Protein AF-A0A938J6H9-F1 (afdb_monomer)

Mean predicted aligned error: 2.61 Å

Secondary structure (DSSP, 8-state):
-EEEEEEES-HHHHHHHHHHHSTT-EEPPPPHHHHHHHHHTT--GGG-SEEEEE-SSEEEEEEES--

Nearest PDB structures (foldseek):
  1u69-assembly1_A  TM=6.125E-01  e=1.856E-01  Pseudomonas aeruginosa PAO1
  2h17-assembly1_A  TM=5.690E-01  e=3.364E-01  Homo sapiens
  2p62-assembly1_B  TM=5.141E-01  e=5.002E-0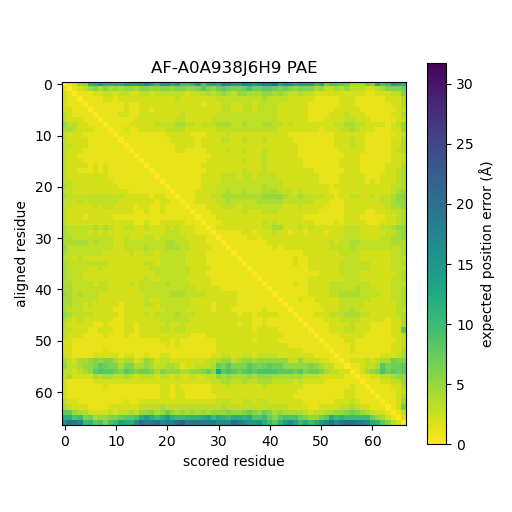1  Pyrococcus horikoshii OT3
  9f7g-assembly1_A-2  TM=4.676E-01  e=2.288E+00  Nocardioides sp. S-1144
  1u6l-assembly1_B  TM=4.107E-01  e=9.168E+00  Pseudomonas aeruginosa PAO1

Radius of gyration: 11.75 Å; Cα con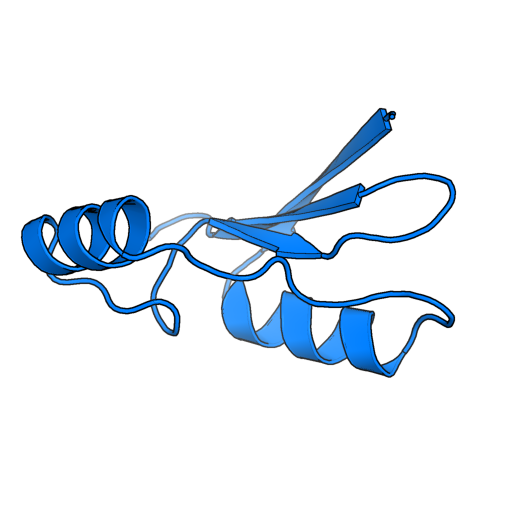tacts (8 Å, |Δi|>4): 117; chains: 1; bounding box: 30×23×26 Å

Structure (mmCIF, N/CA/C/O backbone):
data_AF-A0A938J6H9-F1
#
_entry.id   AF-A0A938J6H9-F1
#
loop_
_atom_site.group_PDB
_atom_site.id
_atom_site.type_symbol
_atom_site.label_atom_id
_atom_site.label_alt_id
_atom_site.label_comp_id
_atom_site.label_asym_id
_atom_site.label_entity_id
_atom_site.label_seq_id
_atom_site.pdbx_PDB_ins_code
_atom_site.Cartn_x
_atom_site.Cartn_y
_atom_site.Cartn_z
_atom_site.occupancy
_atom_site.B_iso_or_equiv
_atom_site.auth_seq_id
_atom_site.auth_comp_id
_atom_site.auth_asym_id
_atom_site.auth_atom_id
_atom_site.pdbx_PDB_model_num
ATOM 1 N N . MET A 1 1 ? 9.846 -13.933 -0.190 1.00 71.50 1 MET A N 1
ATOM 2 C CA . MET A 1 1 ? 9.842 -12.502 -0.551 1.00 71.50 1 MET A CA 1
ATOM 3 C C . MET A 1 1 ? 10.297 -11.685 0.650 1.00 71.50 1 MET A C 1
ATOM 5 O O . MET A 1 1 ? 10.022 -12.113 1.766 1.00 71.50 1 MET A O 1
ATOM 9 N N . LYS A 1 2 ? 10.995 -10.561 0.461 1.00 92.44 2 LYS A N 1
ATOM 10 C CA . LYS A 1 2 ? 11.193 -9.560 1.528 1.00 92.44 2 LYS A CA 1
ATOM 11 C C . LYS A 1 2 ? 10.231 -8.398 1.279 1.00 92.44 2 LYS A C 1
ATOM 13 O O . LYS A 1 2 ? 9.927 -8.124 0.125 1.00 92.44 2 LYS A O 1
ATOM 18 N N . GLN A 1 3 ? 9.788 -7.730 2.338 1.00 96.62 3 GLN A N 1
ATOM 19 C CA . GLN A 1 3 ? 8.936 -6.547 2.237 1.00 96.62 3 GLN A CA 1
ATOM 20 C C . GLN A 1 3 ? 9.645 -5.353 2.875 1.00 96.62 3 GLN A C 1
ATOM 22 O O . GLN A 1 3 ? 10.164 -5.461 3.989 1.00 96.62 3 GLN A O 1
ATOM 27 N N . LEU A 1 4 ? 9.671 -4.228 2.165 1.00 97.00 4 LEU A N 1
ATOM 28 C CA . LEU A 1 4 ? 10.115 -2.945 2.692 1.00 97.00 4 LEU A CA 1
ATOM 29 C C . LEU A 1 4 ? 8.887 -2.133 3.105 1.00 97.00 4 LEU A C 1
ATOM 31 O O . LEU A 1 4 ? 8.014 -1.862 2.285 1.00 97.00 4 LEU A O 1
ATOM 35 N N . VAL A 1 5 ? 8.8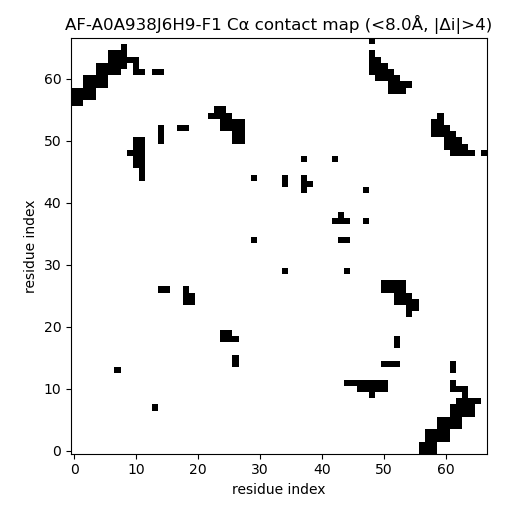31 -1.738 4.374 1.00 97.56 5 VAL A N 1
ATOM 36 C CA . VAL A 1 5 ? 7.743 -0.915 4.912 1.00 97.56 5 VAL A CA 1
ATOM 37 C C . VAL A 1 5 ? 8.182 0.543 4.938 1.00 97.56 5 VAL A C 1
ATOM 39 O O . VAL A 1 5 ? 9.248 0.861 5.465 1.00 97.56 5 VAL A O 1
ATOM 42 N N . ILE A 1 6 ? 7.353 1.420 4.382 1.00 97.50 6 ILE A N 1
ATOM 43 C CA . ILE A 1 6 ? 7.598 2.856 4.286 1.00 97.50 6 ILE A CA 1
ATOM 44 C C . ILE A 1 6 ? 6.425 3.585 4.935 1.00 97.50 6 ILE A C 1
ATOM 46 O O . ILE A 1 6 ? 5.295 3.516 4.452 1.00 97.50 6 ILE A O 1
ATOM 50 N N . ASP A 1 7 ? 6.714 4.322 6.002 1.00 98.00 7 ASP A N 1
ATOM 51 C CA . ASP A 1 7 ? 5.748 5.220 6.626 1.00 98.00 7 ASP A CA 1
ATOM 52 C C . ASP A 1 7 ? 5.581 6.491 5.776 1.00 98.00 7 ASP A C 1
ATOM 54 O O . ASP A 1 7 ? 6.555 7.108 5.333 1.00 98.00 7 ASP A O 1
ATOM 58 N N . CYS A 1 8 ? 4.339 6.894 5.523 1.00 96.81 8 CYS A N 1
ATOM 59 C CA . CYS A 1 8 ? 4.002 8.021 4.659 1.00 96.81 8 CYS A CA 1
ATOM 60 C C . CYS A 1 8 ? 2.690 8.700 5.085 1.00 96.81 8 CYS A C 1
ATOM 62 O O . CYS A 1 8 ? 2.040 8.281 6.035 1.00 96.81 8 CYS A O 1
ATOM 64 N N . ARG A 1 9 ? 2.301 9.785 4.405 1.00 95.06 9 ARG A N 1
ATOM 65 C CA . ARG A 1 9 ? 1.031 10.487 4.687 1.00 95.06 9 ARG A CA 1
ATOM 66 C C . ARG A 1 9 ? -0.157 9.987 3.867 1.00 95.06 9 ARG A C 1
ATOM 68 O O . ARG A 1 9 ? -1.279 10.125 4.326 1.00 95.06 9 ARG A O 1
ATOM 75 N N . HIS A 1 10 ? 0.096 9.482 2.658 1.00 95.25 10 HIS A N 1
ATOM 76 C CA . HIS A 1 10 ? -0.936 9.095 1.692 1.00 95.25 10 HIS A CA 1
ATOM 77 C C . HIS A 1 10 ? -0.533 7.790 0.998 1.00 95.25 10 HIS A C 1
ATOM 79 O O . HIS A 1 10 ? 0.176 7.826 -0.012 1.00 95.25 10 HIS A O 1
ATOM 85 N N . ALA A 1 11 ? -0.945 6.640 1.537 1.00 97.56 11 ALA A N 1
ATOM 86 C CA . ALA A 1 11 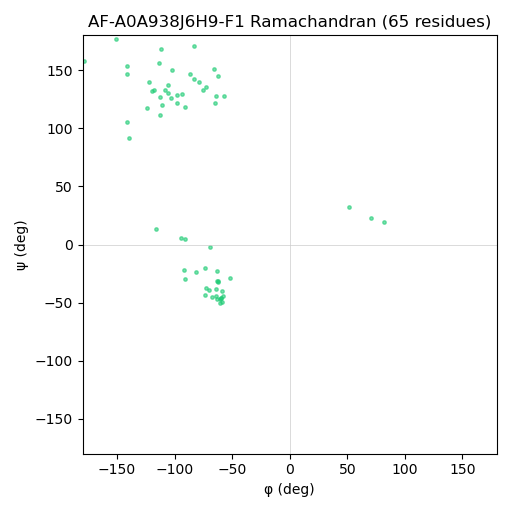? -0.459 5.334 1.081 1.00 97.56 11 ALA A CA 1
ATOM 87 C C . ALA A 1 11 ? -0.838 5.065 -0.379 1.00 97.56 11 ALA A C 1
ATOM 89 O O . ALA A 1 11 ? 0.028 4.740 -1.193 1.00 97.56 11 ALA A O 1
ATOM 90 N N . ALA A 1 12 ? -2.100 5.306 -0.744 1.00 96.94 12 ALA A N 1
ATOM 91 C CA . ALA A 1 12 ? -2.589 5.089 -2.104 1.00 96.94 12 ALA A CA 1
ATOM 92 C C . ALA A 1 12 ? -1.899 5.990 -3.148 1.00 96.94 12 ALA A C 1
ATOM 94 O O . ALA A 1 12 ? -1.724 5.591 -4.300 1.00 96.94 12 ALA A O 1
ATOM 95 N N . ALA A 1 13 ? -1.481 7.204 -2.773 1.00 96.88 13 ALA A N 1
ATOM 96 C CA . ALA A 1 13 ? -0.743 8.093 -3.671 1.00 96.88 13 ALA A CA 1
ATOM 97 C C . ALA A 1 13 ? 0.704 7.615 -3.876 1.00 96.88 13 ALA A C 1
ATOM 99 O O . ALA A 1 13 ? 1.187 7.576 -5.008 1.00 96.88 13 ALA A O 1
ATOM 100 N N . GLN A 1 14 ? 1.375 7.198 -2.797 1.00 97.69 14 GLN A N 1
ATOM 101 C CA . GLN A 1 14 ? 2.731 6.655 -2.876 1.00 97.69 14 GLN A CA 1
ATOM 102 C C . GLN A 1 14 ? 2.770 5.354 -3.684 1.00 97.69 14 GLN A C 1
ATOM 104 O O . GLN A 1 14 ? 3.622 5.215 -4.560 1.00 97.69 14 GLN A O 1
ATOM 109 N N . ALA A 1 15 ? 1.827 4.440 -3.449 1.00 98.00 15 ALA A N 1
ATOM 110 C CA . ALA A 1 15 ? 1.745 3.175 -4.170 1.00 98.00 15 ALA A CA 1
ATOM 111 C C . ALA A 1 15 ? 1.609 3.379 -5.686 1.00 98.00 15 ALA A C 1
ATOM 113 O O . ALA A 1 15 ? 2.338 2.762 -6.456 1.00 98.00 15 ALA A O 1
ATOM 114 N N . ARG A 1 16 ? 0.750 4.312 -6.120 1.00 97.69 16 ARG A N 1
ATOM 115 C CA . ARG A 1 16 ? 0.613 4.683 -7.540 1.00 97.69 16 ARG A CA 1
ATOM 116 C C . ARG A 1 16 ? 1.891 5.219 -8.143 1.00 97.69 16 ARG A C 1
ATOM 118 O O . ARG A 1 16 ? 2.253 4.823 -9.245 1.00 97.69 16 ARG A O 1
ATOM 125 N N . PHE A 1 17 ? 2.543 6.140 -7.438 1.00 97.62 17 PHE A N 1
ATOM 126 C CA . PHE A 1 17 ? 3.780 6.729 -7.921 1.00 97.62 17 PHE A CA 1
ATOM 127 C C . PHE A 1 17 ? 4.837 5.645 -8.142 1.00 97.62 17 PHE A C 1
ATOM 129 O O . PHE A 1 17 ? 5.422 5.571 -9.217 1.00 97.62 17 PHE A O 1
ATOM 136 N N . TRP A 1 18 ? 5.048 4.780 -7.149 1.00 97.38 18 TRP A N 1
ATOM 137 C CA . TRP A 1 18 ? 6.089 3.759 -7.218 1.00 97.38 18 TRP A CA 1
ATOM 138 C C . TRP A 1 18 ? 5.756 2.622 -8.182 1.00 97.38 18 TRP A C 1
ATOM 140 O O . TRP A 1 18 ? 6.652 2.202 -8.904 1.00 97.38 18 TRP A O 1
ATOM 150 N N . SER A 1 19 ? 4.492 2.198 -8.273 1.00 97.38 19 SER A N 1
ATOM 151 C CA . SER A 1 19 ? 4.060 1.219 -9.280 1.00 97.38 19 SER A CA 1
ATOM 152 C C . SER A 1 19 ? 4.255 1.731 -10.712 1.00 97.38 19 SER A C 1
ATOM 154 O O . SER A 1 19 ? 4.552 0.951 -11.605 1.00 97.38 19 SER A O 1
ATOM 156 N N . ALA A 1 20 ? 4.122 3.041 -10.942 1.00 97.19 20 ALA A N 1
ATOM 157 C CA . ALA A 1 20 ? 4.388 3.637 -12.251 1.00 97.19 20 ALA A CA 1
ATOM 158 C C . ALA A 1 20 ? 5.883 3.903 -12.515 1.00 97.19 20 ALA A C 1
ATOM 160 O O . ALA A 1 20 ? 6.282 4.043 -13.668 1.00 97.19 20 ALA A O 1
ATOM 161 N N . ALA A 1 21 ? 6.696 4.038 -11.463 1.00 97.38 21 ALA A N 1
ATOM 162 C CA . ALA A 1 21 ? 8.114 4.384 -11.566 1.00 97.38 21 ALA A CA 1
ATOM 163 C C . ALA A 1 21 ? 9.044 3.163 -11.635 1.00 97.38 21 ALA A C 1
ATOM 165 O O . ALA A 1 21 ? 10.184 3.306 -12.075 1.00 97.38 21 ALA A O 1
ATOM 166 N N . LEU A 1 22 ? 8.594 1.998 -11.160 1.00 95.69 22 LEU A N 1
ATOM 167 C CA . LEU A 1 22 ? 9.371 0.762 -11.122 1.00 95.69 22 LEU A CA 1
ATOM 168 C C . LEU A 1 22 ? 8.848 -0.236 -12.156 1.00 95.69 22 LEU A C 1
ATOM 170 O O . LEU A 1 22 ? 7.646 -0.494 -12.230 1.00 95.69 22 LEU A O 1
ATOM 174 N N . ASP A 1 23 ? 9.770 -0.830 -12.909 1.00 96.06 23 ASP A N 1
ATOM 175 C CA . ASP A 1 23 ? 9.459 -1.909 -13.846 1.00 96.06 23 ASP A CA 1
ATOM 176 C C . ASP A 1 23 ? 8.978 -3.167 -13.108 1.00 96.06 23 ASP A C 1
ATOM 178 O O . ASP A 1 23 ? 9.368 -3.422 -11.965 1.00 96.06 23 ASP A O 1
ATOM 182 N N . ASP A 1 24 ? 8.136 -3.957 -13.782 1.00 96.44 24 ASP A N 1
ATOM 183 C CA . ASP A 1 24 ? 7.576 -5.218 -13.275 1.00 96.44 24 ASP A CA 1
ATOM 184 C C . ASP A 1 24 ? 6.929 -5.097 -11.882 1.00 96.44 24 ASP A C 1
ATOM 186 O O . ASP A 1 24 ? 6.971 -6.034 -11.079 1.00 96.44 24 ASP A O 1
ATOM 190 N N . SER A 1 25 ? 6.342 -3.931 -11.591 1.00 96.56 25 SER A N 1
ATOM 191 C CA . SER A 1 25 ? 5.683 -3.654 -10.320 1.00 96.56 25 SER A CA 1
ATOM 192 C C . SER A 1 25 ? 4.221 -3.252 -10.489 1.00 96.56 25 SER A C 1
ATOM 194 O O . SER A 1 25 ? 3.857 -2.489 -11.386 1.00 96.56 25 SER A O 1
ATOM 196 N N . GLU A 1 26 ? 3.366 -3.749 -9.601 1.00 97.88 26 GLU A N 1
ATOM 197 C CA . GLU A 1 26 ? 1.932 -3.474 -9.628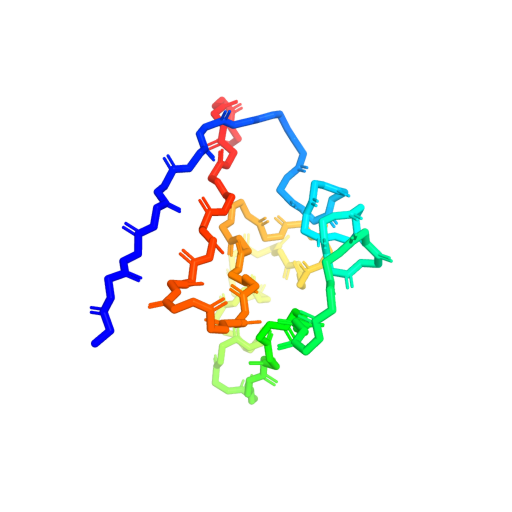 1.00 97.88 26 GLU A CA 1
ATOM 198 C C . GLU A 1 26 ? 1.371 -3.290 -8.220 1.00 97.88 26 GLU A C 1
ATOM 200 O O . GLU A 1 26 ? 1.823 -3.911 -7.260 1.00 97.88 26 GLU A O 1
ATOM 205 N N . ILE A 1 27 ? 0.372 -2.418 -8.072 1.00 97.94 27 ILE A N 1
ATOM 206 C CA . ILE A 1 27 ? -0.382 -2.339 -6.817 1.00 97.94 27 ILE A CA 1
ATOM 207 C C . ILE A 1 27 ? -1.101 -3.672 -6.618 1.00 97.94 27 ILE A C 1
ATOM 209 O O . ILE A 1 27 ? -1.844 -4.112 -7.497 1.00 97.94 27 ILE A O 1
ATOM 213 N N . ARG A 1 28 ? -0.920 -4.281 -5.443 1.00 97.69 28 ARG A N 1
ATOM 214 C CA . ARG A 1 28 ? -1.571 -5.539 -5.094 1.00 97.69 28 ARG A CA 1
ATOM 215 C C . ARG A 1 28 ? -3.086 -5.399 -5.211 1.00 97.69 28 ARG A C 1
ATOM 217 O O . ARG A 1 28 ? -3.688 -4.501 -4.619 1.00 97.69 28 ARG A O 1
ATOM 224 N N . GLY A 1 29 ? -3.694 -6.315 -5.959 1.00 96.44 29 GLY A N 1
ATOM 225 C CA . GLY A 1 29 ? -5.142 -6.373 -6.114 1.00 96.44 29 GLY A CA 1
ATOM 226 C C . GLY A 1 29 ? -5.856 -6.628 -4.784 1.00 96.44 29 GLY A C 1
ATOM 227 O O . GLY A 1 29 ? -5.373 -7.378 -3.937 1.00 96.44 29 GLY A O 1
ATOM 228 N N . TYR A 1 30 ? -7.031 -6.024 -4.630 1.00 96.75 30 TYR A N 1
ATOM 229 C CA . TYR A 1 30 ? -7.927 -6.269 -3.503 1.00 96.75 30 TYR A CA 1
ATOM 230 C C . TYR A 1 30 ? -8.938 -7.348 -3.880 1.00 96.75 30 TYR A C 1
ATOM 232 O O . TYR A 1 30 ? -9.598 -7.238 -4.916 1.00 96.75 30 TYR A O 1
ATOM 240 N N . ASP A 1 31 ? -9.082 -8.369 -3.038 1.00 97.25 31 ASP A N 1
ATOM 241 C CA . ASP A 1 31 ? -10.169 -9.333 -3.174 1.00 97.25 31 ASP A CA 1
ATOM 242 C C . ASP A 1 31 ? -11.462 -8.816 -2.518 1.00 97.25 31 ASP A C 1
ATOM 244 O O . ASP A 1 31 ? -11.493 -7.791 -1.830 1.00 97.25 31 ASP A O 1
ATOM 248 N N . GLU A 1 32 ? -12.566 -9.522 -2.748 1.00 97.69 32 GLU A N 1
ATOM 249 C CA . GLU A 1 32 ? -13.875 -9.132 -2.216 1.00 97.69 32 GLU A CA 1
ATOM 250 C C . GLU A 1 32 ? -13.915 -9.131 -0.682 1.00 97.69 32 GLU A C 1
ATOM 252 O O . GLU A 1 32 ? -14.630 -8.323 -0.082 1.00 97.69 32 GLU A O 1
ATOM 257 N N . VAL A 1 33 ? -13.140 -10.012 -0.041 1.00 97.88 33 VAL A N 1
ATOM 258 C CA . VAL A 1 33 ? -13.070 -10.120 1.421 1.00 97.88 33 VAL A CA 1
ATOM 259 C C . VAL A 1 33 ? -12.427 -8.864 1.996 1.00 97.88 33 VAL A C 1
ATOM 261 O O . VAL A 1 33 ? -12.951 -8.276 2.944 1.00 97.88 33 VAL A O 1
ATOM 264 N N . GLU A 1 34 ? -11.333 -8.415 1.395 1.00 96.62 34 GLU A N 1
ATOM 265 C CA . GLU A 1 34 ? -10.615 -7.225 1.819 1.00 96.62 34 GLU A CA 1
ATOM 266 C C . GLU A 1 34 ? -11.404 -5.947 1.525 1.00 96.62 34 GLU A C 1
ATOM 268 O O . GLU A 1 34 ? -11.487 -5.060 2.378 1.00 96.62 34 GLU A O 1
ATOM 273 N N . ILE A 1 35 ? -12.077 -5.873 0.373 1.00 97.81 35 ILE A N 1
ATOM 274 C CA . ILE A 1 35 ? -12.979 -4.756 0.056 1.00 97.81 35 ILE A CA 1
ATOM 275 C C . ILE A 1 35 ? -14.101 -4.658 1.099 1.00 97.81 35 ILE A C 1
ATOM 277 O O . ILE A 1 35 ? -14.373 -3.569 1.611 1.00 97.81 35 ILE A O 1
ATOM 281 N N . ALA A 1 36 ? -14.734 -5.779 1.457 1.00 98.06 36 ALA A N 1
ATOM 282 C CA . ALA A 1 36 ? -15.772 -5.804 2.486 1.00 98.06 36 ALA A CA 1
ATOM 283 C C . ALA A 1 36 ? -15.222 -5.411 3.868 1.00 98.06 36 ALA A C 1
ATOM 285 O O . ALA A 1 36 ? -15.879 -4.672 4.610 1.00 98.06 36 ALA A O 1
ATOM 286 N N . ARG A 1 37 ? -13.999 -5.848 4.205 1.00 97.06 37 ARG A N 1
ATOM 287 C CA . ARG A 1 37 ? -13.313 -5.459 5.443 1.00 97.06 37 ARG A CA 1
ATOM 288 C C . ARG A 1 37 ? -13.096 -3.949 5.500 1.00 97.06 37 ARG A C 1
ATOM 290 O O . ARG A 1 37 ? -13.480 -3.333 6.493 1.00 97.06 37 ARG A O 1
ATOM 297 N N . LEU A 1 38 ? -12.540 -3.341 4.451 1.00 97.69 38 LEU A N 1
ATOM 298 C CA . LEU A 1 38 ? -12.335 -1.891 4.375 1.00 97.69 38 LEU A CA 1
ATOM 299 C C . LEU A 1 38 ? -13.656 -1.127 4.486 1.00 97.69 38 LEU A C 1
ATOM 301 O O . LEU A 1 38 ? -13.758 -0.200 5.291 1.00 97.69 38 LEU A O 1
ATOM 305 N N . ALA A 1 39 ? -14.688 -1.565 3.762 1.00 98.00 39 ALA A N 1
ATOM 306 C CA . ALA A 1 39 ? -16.007 -0.944 3.809 1.00 98.00 39 ALA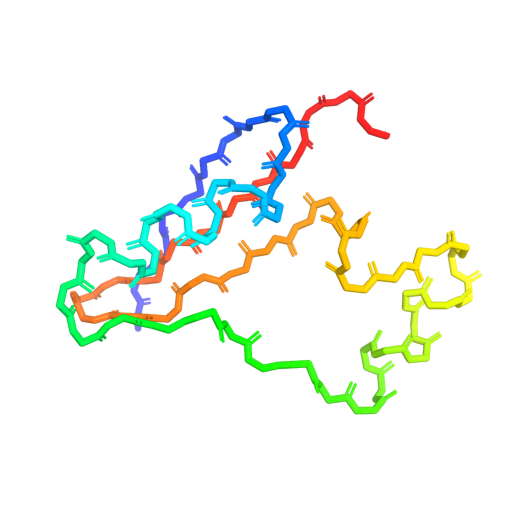 A CA 1
ATOM 307 C C . ALA A 1 39 ? -16.602 -0.967 5.229 1.00 98.00 39 ALA A C 1
ATOM 309 O O . ALA A 1 39 ? -17.158 0.035 5.679 1.00 98.00 39 ALA A O 1
ATOM 310 N N . SER A 1 40 ? -16.419 -2.067 5.973 1.00 98.19 40 SER A N 1
ATOM 311 C CA . SER A 1 40 ? -16.851 -2.178 7.378 1.00 98.19 40 SER A CA 1
ATOM 312 C C . SER A 1 40 ? -16.146 -1.186 8.317 1.00 98.19 40 SER A C 1
ATOM 314 O O . SER A 1 40 ? -16.691 -0.822 9.357 1.00 98.19 40 SER A O 1
ATOM 316 N N . LEU A 1 41 ? -14.961 -0.705 7.926 1.00 96.88 41 LEU A N 1
ATOM 317 C CA . LEU A 1 41 ? -14.178 0.316 8.623 1.00 96.88 41 LEU A CA 1
ATOM 318 C C . LEU A 1 41 ? -14.447 1.735 8.088 1.00 96.88 41 LEU A C 1
ATOM 320 O O . LEU A 1 41 ? -13.771 2.681 8.492 1.00 96.88 41 LEU A O 1
ATOM 324 N N . GLY A 1 42 ? -15.405 1.898 7.170 1.00 97.69 42 GLY A N 1
ATOM 325 C CA . GLY A 1 42 ? -15.698 3.177 6.520 1.00 97.69 42 GLY A CA 1
ATOM 326 C C . GLY A 1 42 ? -14.615 3.623 5.535 1.00 97.69 42 GLY A C 1
ATOM 327 O O . GLY A 1 42 ? -14.481 4.817 5.272 1.00 97.69 42 GLY A O 1
ATOM 328 N N . ARG A 1 43 ? -13.822 2.681 5.015 1.00 96.62 43 ARG A N 1
ATOM 329 C CA . ARG A 1 43 ? -12.736 2.922 4.063 1.00 96.62 43 ARG A CA 1
ATOM 330 C C . ARG A 1 43 ? -13.050 2.287 2.707 1.00 96.62 43 ARG A C 1
ATOM 332 O O . ARG A 1 43 ? -13.810 1.331 2.591 1.00 96.62 43 ARG A O 1
ATOM 339 N N . THR A 1 44 ? -12.435 2.826 1.671 1.00 96.44 44 THR A N 1
ATOM 340 C CA . THR A 1 44 ? -12.294 2.231 0.337 1.00 96.44 44 THR A CA 1
ATOM 341 C C . THR A 1 44 ? -10.822 1.878 0.094 1.00 96.44 44 THR A C 1
ATOM 343 O O . THR A 1 44 ? -9.973 2.387 0.833 1.00 96.44 44 THR A O 1
ATOM 346 N N . PRO A 1 45 ? -10.485 1.105 -0.957 1.00 95.62 45 PRO A N 1
ATOM 347 C CA . PRO A 1 45 ? -9.089 0.896 -1.363 1.00 95.62 45 PRO A CA 1
ATOM 348 C C . PRO A 1 45 ? -8.292 2.200 -1.548 1.00 95.62 45 PRO A C 1
ATOM 350 O O . PRO A 1 45 ? -7.093 2.245 -1.305 1.00 95.62 45 PRO A O 1
ATOM 353 N N . GLU A 1 46 ? -8.965 3.296 -1.916 1.00 94.12 46 GLU A N 1
ATOM 354 C CA . GLU A 1 46 ? -8.345 4.622 -2.065 1.00 94.12 46 GLU A CA 1
ATOM 355 C C . GLU A 1 46 ? -7.987 5.314 -0.757 1.00 94.12 46 GLU A C 1
ATOM 357 O O . GLU A 1 46 ? -7.176 6.237 -0.732 1.00 94.12 46 GLU A O 1
ATOM 362 N N . THR A 1 47 ? -8.620 4.888 0.325 1.00 95.94 47 THR A N 1
ATOM 363 C CA . THR A 1 47 ? -8.427 5.429 1.673 1.00 95.94 47 THR A CA 1
ATOM 364 C C . THR A 1 47 ? -7.841 4.383 2.616 1.00 95.94 47 THR A C 1
ATOM 366 O O . THR A 1 47 ? -7.908 4.564 3.835 1.00 95.94 47 THR A O 1
ATOM 369 N N . ASP A 1 48 ? -7.344 3.272 2.064 1.00 97.00 48 ASP A N 1
ATOM 370 C CA . ASP A 1 48 ? -6.660 2.244 2.831 1.00 97.00 48 ASP A CA 1
ATOM 371 C C . ASP A 1 48 ? -5.365 2.844 3.403 1.00 97.00 48 ASP A C 1
ATOM 373 O O . ASP A 1 48 ? -4.519 3.321 2.637 1.00 97.00 48 ASP A O 1
ATOM 377 N N . PRO A 1 49 ? -5.184 2.836 4.737 1.00 96.88 49 PRO A N 1
ATOM 378 C CA . PRO A 1 49 ? -3.950 3.301 5.350 1.00 96.88 49 PRO A CA 1
ATOM 379 C C . PRO A 1 49 ? -2.751 2.380 5.070 1.00 96.88 49 PRO A C 1
ATOM 381 O O . PRO A 1 49 ? -1.652 2.668 5.537 1.00 96.88 49 PRO A O 1
ATOM 384 N N . CYS A 1 50 ? -2.916 1.256 4.373 1.00 97.19 50 CYS A N 1
ATOM 385 C CA . CYS A 1 50 ? -1.853 0.307 4.081 1.00 97.19 50 CYS A CA 1
ATOM 386 C C . CYS A 1 50 ? -1.985 -0.257 2.661 1.00 97.19 50 CYS A C 1
ATOM 388 O O . CYS A 1 50 ? -2.794 -1.139 2.412 1.00 97.19 50 CYS A O 1
ATOM 390 N N . VAL A 1 51 ? -1.133 0.187 1.735 1.00 98.25 51 VAL A N 1
ATOM 391 C CA . VAL A 1 51 ? -1.166 -0.274 0.337 1.00 98.25 51 VAL A CA 1
ATOM 392 C C . VAL A 1 51 ? 0.138 -0.975 -0.017 1.00 98.25 51 VAL A C 1
ATOM 394 O O . VAL A 1 51 ? 1.223 -0.465 0.269 1.00 98.25 51 VAL A O 1
ATOM 397 N N . ILE A 1 52 ? 0.034 -2.140 -0.656 1.00 98.19 52 ILE A N 1
ATOM 398 C CA . ILE A 1 52 ? 1.185 -2.942 -1.074 1.00 98.19 52 ILE A CA 1
ATOM 399 C C . ILE A 1 52 ? 1.372 -2.829 -2.589 1.00 98.19 52 ILE A C 1
ATOM 401 O O . ILE A 1 52 ? 0.404 -2.879 -3.344 1.00 98.19 52 ILE A O 1
ATOM 405 N N . VAL A 1 53 ? 2.620 -2.677 -3.020 1.00 98.31 53 VAL A N 1
ATOM 406 C CA . VAL A 1 53 ? 3.062 -2.817 -4.409 1.00 98.31 53 VAL A CA 1
ATOM 407 C C . VAL A 1 53 ? 3.918 -4.074 -4.491 1.00 98.31 53 VAL A C 1
ATOM 409 O O . VAL A 1 53 ? 4.938 -4.187 -3.802 1.00 98.31 53 VAL A O 1
ATOM 412 N N . ASP A 1 54 ? 3.480 -5.016 -5.313 1.00 98.06 54 ASP A N 1
ATOM 413 C CA . ASP A 1 54 ? 4.206 -6.232 -5.645 1.00 98.06 54 ASP A CA 1
ATOM 414 C C . ASP A 1 54 ? 5.279 -5.922 -6.691 1.00 98.06 54 ASP A C 1
ATOM 416 O O . ASP A 1 54 ? 5.057 -5.123 -7.597 1.00 98.06 54 ASP A O 1
ATOM 420 N N . GLY A 1 55 ? 6.460 -6.526 -6.553 1.00 93.56 55 GLY A N 1
ATOM 421 C CA . GLY A 1 55 ? 7.558 -6.354 -7.502 1.00 93.56 55 GLY A CA 1
ATOM 422 C C . GLY A 1 55 ? 8.800 -7.176 -7.135 1.00 93.56 55 GLY A C 1
ATOM 423 O O . GLY A 1 55 ? 8.977 -7.584 -5.982 1.00 93.56 55 GLY A O 1
ATOM 424 N N . PRO A 1 56 ? 9.686 -7.482 -8.095 1.00 92.50 56 PRO A N 1
ATOM 425 C CA . PRO A 1 56 ? 10.961 -8.127 -7.810 1.00 92.50 56 PRO A CA 1
ATOM 426 C C . PRO A 1 56 ? 12.034 -7.104 -7.371 1.00 92.50 56 PRO A C 1
ATOM 428 O O . PRO A 1 56 ? 12.113 -6.015 -7.932 1.00 92.50 56 PRO A O 1
ATOM 431 N N . PRO A 1 57 ? 12.928 -7.432 -6.411 1.00 89.81 57 PRO A N 1
ATOM 432 C CA . PRO A 1 57 ? 12.986 -8.649 -5.594 1.00 89.81 57 PRO A CA 1
ATOM 433 C C . PRO A 1 57 ? 12.212 -8.534 -4.263 1.00 89.81 57 PRO A C 1
ATOM 435 O O . PRO A 1 57 ? 12.310 -9.427 -3.410 1.00 89.81 57 PRO A O 1
ATOM 438 N N . PHE A 1 58 ? 11.516 -7.420 -4.037 1.00 93.81 58 PHE A N 1
ATOM 439 C CA . PHE A 1 58 ? 10.810 -7.116 -2.800 1.00 93.81 58 PHE A CA 1
ATOM 440 C C . PHE A 1 58 ? 9.483 -6.415 -3.068 1.00 93.81 58 PHE A C 1
ATOM 442 O O . PHE A 1 58 ? 9.332 -5.660 -4.020 1.00 93.81 58 PHE A O 1
ATOM 449 N N . GLU A 1 59 ? 8.565 -6.588 -2.131 1.00 97.62 59 GLU A N 1
ATOM 450 C CA . GLU A 1 59 ? 7.320 -5.831 -2.090 1.00 97.62 59 GLU A CA 1
ATOM 451 C C . GLU A 1 59 ? 7.539 -4.519 -1.334 1.00 97.62 59 GLU A C 1
ATOM 453 O O . GLU A 1 59 ? 8.300 -4.464 -0.357 1.00 97.62 59 GLU A O 1
ATOM 458 N N . LEU A 1 60 ? 6.838 -3.470 -1.747 1.00 97.88 60 LEU A N 1
ATOM 459 C CA . LEU A 1 60 ? 6.778 -2.197 -1.036 1.00 97.88 60 LEU A CA 1
ATOM 460 C C . LEU A 1 60 ? 5.447 -2.108 -0.294 1.00 97.88 60 LEU A C 1
ATOM 462 O O . LEU A 1 60 ? 4.393 -2.245 -0.900 1.00 97.88 60 LEU A O 1
ATOM 466 N N . CYS A 1 61 ? 5.480 -1.847 1.007 1.00 98.19 61 CYS A N 1
ATOM 467 C CA . CYS A 1 61 ? 4.292 -1.601 1.816 1.00 98.19 61 CYS A CA 1
ATOM 468 C C . CYS A 1 61 ? 4.296 -0.143 2.272 1.00 98.19 61 CYS A C 1
ATOM 470 O O . CYS A 1 61 ? 5.115 0.248 3.105 1.00 98.19 61 CYS A O 1
ATOM 472 N N . PHE A 1 62 ? 3.366 0.656 1.762 1.00 98.25 62 PHE A N 1
ATOM 473 C CA . PHE A 1 62 ? 3.168 2.037 2.184 1.00 98.25 62 PHE A CA 1
ATOM 474 C C . PHE A 1 62 ? 2.151 2.079 3.313 1.00 98.25 62 PHE A C 1
ATOM 476 O O . PHE A 1 62 ? 1.006 1.680 3.122 1.00 98.25 62 PHE A O 1
ATOM 483 N N . ARG A 1 63 ? 2.572 2.561 4.481 1.00 97.62 63 ARG A N 1
ATOM 484 C CA . ARG A 1 63 ? 1.736 2.676 5.676 1.00 97.62 63 ARG A CA 1
ATOM 485 C C . ARG A 1 63 ? 1.501 4.142 6.004 1.00 97.62 63 ARG A C 1
ATOM 487 O O . ARG A 1 63 ? 2.453 4.910 6.117 1.00 97.62 63 ARG A O 1
ATOM 494 N N . GLU A 1 64 ? 0.251 4.541 6.157 1.00 96.62 64 GLU A N 1
ATOM 495 C CA . GLU A 1 64 ? -0.090 5.881 6.611 1.00 96.62 64 GLU A CA 1
ATOM 496 C C . GLU A 1 64 ? 0.218 6.043 8.098 1.00 96.62 64 GLU A C 1
ATOM 498 O O . GLU A 1 64 ? -0.109 5.188 8.923 1.00 96.62 64 GLU A O 1
ATOM 503 N N . VAL A 1 65 ? 0.834 7.170 8.448 1.00 93.81 65 VAL A N 1
ATOM 504 C CA . VAL A 1 65 ? 1.032 7.586 9.838 1.00 93.81 65 VAL A CA 1
ATOM 505 C C . VAL A 1 65 ? 0.079 8.724 10.190 1.00 93.81 65 VAL A C 1
ATOM 507 O O . VAL A 1 65 ? -0.001 9.726 9.482 1.00 93.81 65 VAL A O 1
ATOM 510 N N . GLY A 1 66 ? -0.623 8.577 11.318 1.00 82.25 66 GLY A N 1
ATOM 511 C CA . GLY A 1 66 ? -1.596 9.563 11.806 1.00 82.25 66 GLY A CA 1
ATOM 512 C C . GLY A 1 66 ? -2.992 9.480 11.172 1.00 82.25 66 GLY A C 1
ATOM 513 O O . GLY A 1 66 ? -3.713 10.475 11.226 1.00 82.25 66 GLY A O 1
ATOM 514 N N . ALA A 1 67 ? -3.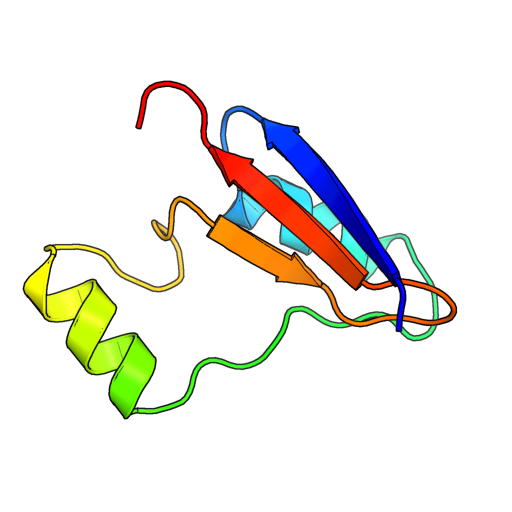336 8.335 10.569 1.00 64.25 67 ALA A N 1
ATOM 515 C CA . ALA A 1 67 ? -4.624 8.045 9.925 1.00 64.25 67 ALA A CA 1
ATOM 516 C C . ALA A 1 67 ? -5.723 7.546 10.879 1.00 64.25 67 ALA A C 1
ATOM 518 O O . ALA A 1 67 ? -5.382 7.068 11.987 1.00 64.25 67 ALA A O 1
#

Solvent-accessible surface area (backbone atoms only — not comparable to full-atom values): 3779 Å² total; per-residue (Å²): 131,51,75,50,78,42,81,41,83,49,12,46,62,52,37,53,53,50,28,73,72,40,80,80,31,39,64,59,82,79,52,73,67,56,51,52,52,33,46,76,72,76,31,47,83,77,61,32,52,65,31,46,24,43,34,82,83,39,31,42,34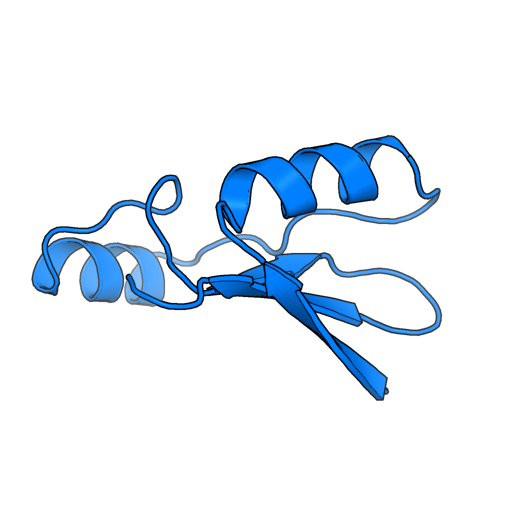,25,30,36,62,93,120

pLDDT: mean 95.68, std 5.46, range [64.25, 98.31]

Sequence (67 aa):
MKQLVIDCRHAAAQARFWSAALDDSEIRGYDEVEIARLASLGRTPETDPCVIVDGPPFELCFREVGA

Foldseek 3Di:
DAEDEDEDAFQLVVLVVVQVVDPQKDWDDDDPVRQVVQVVV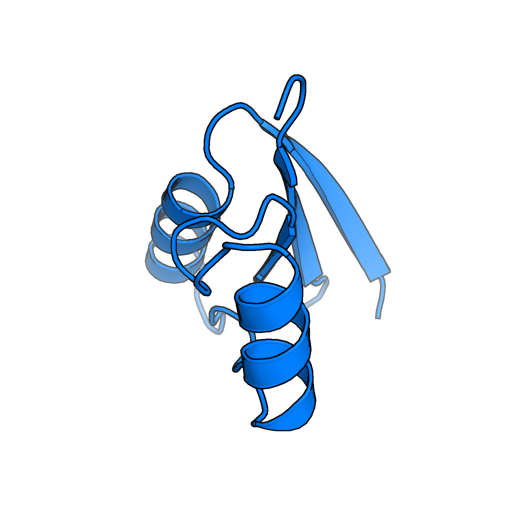VHGPRRPQWTWMDGPPYIYIYGYDPD